Protein AF-A0A2T0PUJ6-F1 (afdb_monomer_lite)

Organism: NCBI:txid1144618

Foldseek 3Di:
DAAPPPRHDDDDDDPDDDCWDWFAALLDIHIHHNVNVPPDPVLVRGDADPPPRDRCWDRDDQWIARPVPGDIDGRPPPDDPPDPPPVVVVVVVVVVVVVVVVVVVVD

Structure (mmCIF, N/CA/C/O backbone):
data_AF-A0A2T0PUJ6-F1
#
_entry.id   AF-A0A2T0PUJ6-F1
#
loop_
_atom_site.group_PDB
_atom_site.id
_atom_site.type_symbol
_atom_site.label_atom_id
_atom_site.label_alt_id
_atom_site.label_comp_id
_atom_site.label_asym_id
_atom_site.label_entity_id
_atom_site.label_seq_id
_atom_site.pdbx_PDB_ins_code
_atom_site.Cartn_x
_atom_site.Cartn_y
_atom_site.Cartn_z
_atom_site.occupancy
_atom_site.B_iso_or_equiv
_atom_site.auth_seq_id
_atom_site.auth_comp_id
_atom_site.auth_asym_id
_atom_site.auth_atom_id
_atom_site.pdbx_PDB_model_num
ATOM 1 N N . MET A 1 1 ? 8.758 -9.212 3.736 1.00 79.12 1 MET A N 1
ATOM 2 C CA . MET A 1 1 ? 7.581 -9.253 2.840 1.00 79.12 1 MET A CA 1
ATOM 3 C C . MET A 1 1 ? 8.026 -9.775 1.480 1.00 79.12 1 MET A C 1
ATOM 5 O O . MET A 1 1 ? 9.041 -9.285 0.999 1.00 79.12 1 MET A O 1
ATOM 9 N N . PRO A 1 2 ? 7.354 -10.782 0.905 1.00 92.81 2 PRO A N 1
ATOM 10 C CA . PRO A 1 2 ? 7.609 -11.218 -0.466 1.00 92.81 2 PRO A CA 1
ATOM 11 C C . PRO A 1 2 ? 7.046 -10.229 -1.500 1.00 92.81 2 PRO A C 1
ATOM 13 O O . PRO A 1 2 ? 6.253 -9.348 -1.161 1.00 92.81 2 PRO A O 1
ATOM 16 N N . CYS A 1 3 ? 7.456 -10.385 -2.757 1.00 94.75 3 CYS A N 1
ATOM 17 C CA . CYS A 1 3 ? 6.860 -9.725 -3.908 1.00 94.75 3 CYS A CA 1
ATOM 18 C C . CYS A 1 3 ? 5.392 -10.121 -4.021 1.00 94.75 3 CYS A C 1
ATOM 20 O O . CYS A 1 3 ? 5.064 -11.303 -3.933 1.00 94.75 3 CYS A O 1
ATOM 22 N N . TYR A 1 4 ? 4.525 -9.141 -4.250 1.00 94.31 4 TYR A N 1
ATOM 23 C CA . TYR A 1 4 ? 3.093 -9.368 -4.396 1.00 94.31 4 TYR A CA 1
ATOM 24 C C . TYR A 1 4 ? 2.748 -10.265 -5.602 1.00 94.31 4 TYR A C 1
ATOM 26 O O . TYR A 1 4 ? 1.864 -11.104 -5.485 1.00 94.31 4 TYR A O 1
ATOM 34 N N . HIS A 1 5 ? 3.471 -10.150 -6.721 1.00 93.31 5 HIS A N 1
ATOM 35 C CA . HIS A 1 5 ? 3.167 -10.926 -7.929 1.00 93.31 5 HIS A CA 1
ATOM 36 C C . HIS A 1 5 ? 3.757 -12.337 -7.917 1.00 93.31 5 HIS A C 1
ATOM 38 O O . HIS A 1 5 ? 3.050 -13.303 -8.173 1.00 93.31 5 HIS A O 1
ATOM 44 N N . CYS A 1 6 ? 5.059 -12.465 -7.648 1.00 94.25 6 CYS A N 1
ATOM 45 C CA . CYS A 1 6 ? 5.774 -13.737 -7.810 1.00 94.25 6 CYS A CA 1
ATOM 46 C C . CYS A 1 6 ? 6.179 -14.402 -6.489 1.00 94.25 6 CYS A C 1
ATOM 48 O O . CYS A 1 6 ? 6.784 -15.469 -6.500 1.00 94.25 6 CYS A O 1
ATOM 50 N N . GLY A 1 7 ? 5.919 -13.773 -5.340 1.00 94.56 7 GLY A N 1
ATOM 51 C CA . GLY A 1 7 ? 6.250 -14.342 -4.033 1.00 94.56 7 GLY A CA 1
ATOM 52 C C . GLY A 1 7 ? 7.743 -14.346 -3.671 1.00 94.56 7 GLY A C 1
ATOM 53 O O . GLY A 1 7 ? 8.080 -14.689 -2.535 1.00 94.56 7 GLY A O 1
ATOM 54 N N . VAL A 1 8 ? 8.648 -13.935 -4.574 1.00 94.62 8 VAL A N 1
ATOM 55 C CA . VAL A 1 8 ? 10.093 -13.874 -4.283 1.00 94.62 8 VAL A CA 1
ATOM 56 C C . VAL A 1 8 ? 10.352 -12.968 -3.081 1.00 94.62 8 VAL A C 1
ATOM 58 O O . VAL A 1 8 ? 9.662 -11.970 -2.890 1.00 94.62 8 VAL A O 1
ATOM 61 N N . ARG A 1 9 ? 11.314 -13.304 -2.224 1.00 92.25 9 ARG A N 1
ATOM 62 C CA . ARG A 1 9 ? 11.651 -12.484 -1.052 1.00 92.25 9 ARG A CA 1
ATOM 63 C C . ARG A 1 9 ? 12.781 -11.530 -1.400 1.00 92.25 9 ARG A C 1
ATOM 65 O O . ARG A 1 9 ? 13.701 -11.898 -2.122 1.00 92.25 9 ARG A O 1
ATOM 72 N N . GLN A 1 10 ? 12.715 -10.313 -0.868 1.00 87.00 10 GLN A N 1
ATOM 73 C CA . GLN A 1 10 ? 13.859 -9.412 -0.913 1.00 87.00 10 GLN A CA 1
ATOM 74 C C . GLN A 1 10 ? 15.013 -10.060 -0.139 1.00 87.00 10 GLN A C 1
ATOM 76 O O . GLN A 1 10 ? 14.869 -10.359 1.047 1.00 87.00 10 GLN A O 1
ATOM 81 N N . THR A 1 11 ? 16.120 -10.307 -0.833 1.00 82.12 11 THR A N 1
ATOM 82 C CA . THR A 1 11 ? 17.408 -10.649 -0.226 1.00 82.12 11 THR A CA 1
ATOM 83 C C . THR A 1 11 ? 18.035 -9.394 0.374 1.00 82.12 11 THR A C 1
ATOM 85 O O . THR A 1 11 ? 17.595 -8.283 0.071 1.00 82.12 11 THR A O 1
ATOM 88 N N . ASP A 1 12 ? 19.025 -9.579 1.245 1.00 78.75 12 ASP A N 1
ATOM 89 C CA . ASP A 1 12 ? 19.602 -8.525 2.083 1.00 78.75 12 ASP A CA 1
ATOM 90 C C . ASP A 1 12 ? 19.845 -7.218 1.294 1.00 78.75 12 ASP A C 1
ATOM 92 O O . ASP A 1 12 ? 20.550 -7.239 0.275 1.00 78.75 12 ASP A O 1
ATOM 96 N N . PRO A 1 13 ? 19.189 -6.098 1.657 1.00 74.19 13 PRO A N 1
ATOM 97 C CA . PRO A 1 13 ? 19.303 -4.869 0.893 1.00 74.19 13 PRO A CA 1
ATOM 98 C C . PRO A 1 13 ? 20.738 -4.344 0.948 1.00 74.19 13 PRO A C 1
ATOM 100 O O . PRO A 1 13 ? 21.233 -3.927 1.993 1.00 74.19 13 PRO A O 1
ATOM 103 N N . VAL A 1 14 ? 21.388 -4.298 -0.215 1.00 77.94 14 VAL A N 1
ATOM 104 C CA . VAL A 1 14 ? 22.645 -3.565 -0.379 1.00 77.94 14 VAL A CA 1
ATOM 105 C C . VAL A 1 14 ? 22.446 -2.094 -0.00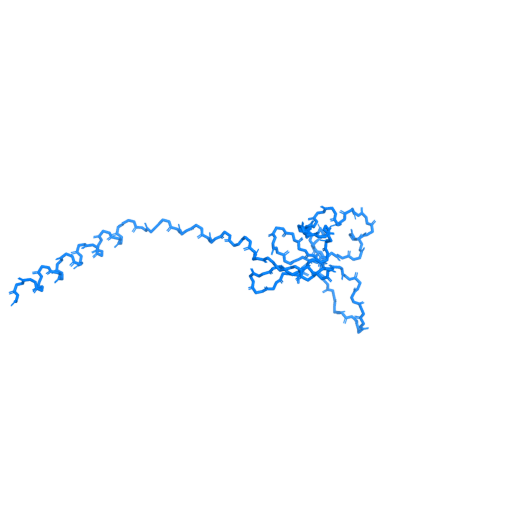6 1.00 77.94 14 VAL A C 1
ATOM 107 O O . VAL A 1 14 ? 21.370 -1.519 -0.197 1.00 77.94 14 VAL A O 1
ATOM 110 N N . ARG A 1 15 ? 23.491 -1.471 0.543 1.00 79.38 15 ARG A N 1
ATOM 111 C CA . ARG A 1 15 ? 23.453 -0.070 0.973 1.00 79.38 15 ARG A CA 1
ATOM 112 C C . ARG A 1 15 ? 23.089 0.827 -0.216 1.00 79.38 15 ARG A C 1
ATOM 114 O O . ARG A 1 15 ? 23.804 0.844 -1.211 1.00 79.38 15 ARG A O 1
ATOM 121 N N . GLY A 1 16 ? 21.997 1.581 -0.099 1.00 79.94 16 GLY A N 1
ATOM 122 C CA . GLY A 1 16 ? 21.535 2.499 -1.142 1.00 79.94 16 GLY A CA 1
ATOM 123 C C . GLY A 1 16 ? 20.038 2.381 -1.445 1.00 79.94 16 GLY A C 1
ATOM 124 O O . GLY A 1 16 ? 19.289 1.761 -0.684 1.00 79.94 16 GLY A O 1
ATOM 125 N N . PRO A 1 17 ? 19.571 3.011 -2.538 1.00 77.38 17 PRO A N 1
ATOM 126 C CA . PRO A 1 17 ? 18.179 2.939 -2.955 1.00 77.38 17 PRO A CA 1
ATOM 127 C C . PRO A 1 17 ? 17.787 1.499 -3.291 1.00 77.38 17 PRO A C 1
ATOM 129 O O . PRO A 1 17 ? 18.376 0.856 -4.155 1.00 77.38 17 PRO A O 1
ATOM 132 N N . SER A 1 18 ? 16.751 0.997 -2.626 1.00 85.50 18 SER A N 1
ATOM 133 C CA . SER A 1 18 ? 16.203 -0.323 -2.925 1.00 85.50 18 SER A CA 1
ATOM 134 C C . SER A 1 18 ? 15.634 -0.359 -4.347 1.00 85.50 18 SER A C 1
ATOM 136 O O . SER A 1 18 ? 14.753 0.434 -4.683 1.00 85.50 18 SER A O 1
ATOM 138 N N . ALA A 1 19 ? 16.066 -1.334 -5.151 1.00 89.19 19 ALA A N 1
ATOM 139 C CA . ALA A 1 19 ? 15.492 -1.603 -6.473 1.00 89.19 19 ALA A CA 1
ATOM 140 C C . ALA A 1 19 ? 14.025 -2.076 -6.398 1.00 89.19 19 ALA A C 1
ATOM 142 O O . ALA A 1 19 ? 13.267 -1.967 -7.360 1.00 89.19 19 ALA A O 1
ATOM 143 N N . TRP A 1 20 ? 13.593 -2.574 -5.238 1.00 92.75 20 TRP A N 1
ATOM 144 C CA . TRP A 1 20 ? 12.204 -2.940 -4.988 1.00 92.75 20 TRP A CA 1
ATOM 145 C C . TRP A 1 20 ? 11.322 -1.709 -4.823 1.00 92.75 20 TRP A C 1
ATOM 147 O O . TRP A 1 20 ? 11.644 -0.810 -4.039 1.00 92.75 20 TRP A O 1
ATOM 157 N N . LYS A 1 21 ? 10.172 -1.705 -5.500 1.00 92.12 21 LYS A N 1
ATOM 158 C CA . LYS A 1 21 ? 9.160 -0.658 -5.348 1.00 92.12 21 LYS A CA 1
ATOM 159 C C . LYS A 1 21 ? 8.154 -1.032 -4.272 1.00 92.12 21 LYS A C 1
ATOM 161 O O . LYS A 1 21 ? 7.853 -2.201 -4.039 1.00 92.12 21 LYS A O 1
ATOM 166 N N . ARG A 1 22 ? 7.661 0.004 -3.601 1.00 92.75 22 ARG A N 1
ATOM 167 C CA . ARG A 1 22 ? 6.633 -0.055 -2.564 1.00 92.75 22 ARG A CA 1
ATOM 168 C C . ARG A 1 22 ? 5.364 0.603 -3.085 1.00 92.75 22 ARG A C 1
ATOM 170 O O . ARG A 1 22 ? 5.446 1.608 -3.786 1.00 92.75 22 ARG A O 1
ATOM 177 N N . GLY A 1 23 ? 4.227 0.049 -2.694 1.00 94.25 23 GLY A N 1
ATOM 178 C CA . GLY A 1 23 ? 2.905 0.609 -2.947 1.00 94.25 23 GLY A CA 1
ATOM 179 C C . GLY A 1 23 ? 1.890 0.066 -1.951 1.00 94.25 23 GLY A C 1
ATOM 180 O O . GLY A 1 23 ? 2.249 -0.687 -1.039 1.00 94.25 23 GLY A O 1
ATOM 181 N N . VAL A 1 24 ? 0.630 0.438 -2.134 1.00 95.94 24 VAL A N 1
ATOM 182 C CA . VAL A 1 24 ? -0.490 -0.057 -1.329 1.00 95.94 24 VAL A CA 1
ATOM 183 C C . VAL A 1 24 ? -1.477 -0.758 -2.253 1.00 95.94 24 VAL A C 1
ATOM 185 O O . VAL A 1 24 ? -1.706 -0.280 -3.360 1.00 95.94 24 VAL A O 1
ATOM 188 N N . ARG A 1 25 ? -2.020 -1.895 -1.817 1.00 94.25 25 ARG A N 1
ATOM 189 C CA . ARG A 1 25 ? -3.101 -2.612 -2.502 1.00 94.25 25 ARG A CA 1
ATOM 190 C C . ARG A 1 25 ? -4.109 -3.097 -1.475 1.00 94.25 25 ARG A C 1
ATOM 192 O O . ARG A 1 25 ? -3.716 -3.810 -0.547 1.00 94.25 25 ARG A O 1
ATOM 199 N N . GLY A 1 26 ? -5.380 -2.739 -1.648 1.00 92.69 26 GLY A N 1
ATOM 200 C CA . GLY A 1 26 ? -6.429 -3.097 -0.690 1.00 92.69 26 GLY A CA 1
ATOM 201 C C . GLY A 1 26 ? -6.046 -2.678 0.729 1.00 92.69 26 GLY A C 1
ATOM 202 O O . GLY A 1 26 ? -6.101 -3.482 1.656 1.00 92.69 26 GLY A O 1
ATOM 203 N N . ASP A 1 27 ? -5.528 -1.458 0.856 1.00 93.19 27 ASP A N 1
ATOM 204 C CA . ASP A 1 27 ? -5.058 -0.843 2.097 1.00 93.19 27 ASP A CA 1
ATOM 205 C C . ASP A 1 27 ? -3.826 -1.471 2.782 1.00 93.19 27 ASP A C 1
ATOM 207 O O . ASP A 1 27 ? -3.353 -0.989 3.820 1.00 93.19 27 ASP A O 1
ATOM 211 N N . ARG A 1 28 ? -3.216 -2.492 2.170 1.00 92.19 28 ARG A N 1
ATOM 212 C CA . ARG A 1 28 ? -2.023 -3.173 2.697 1.00 92.19 28 ARG A CA 1
ATOM 213 C C . ARG A 1 28 ? -0.757 -2.746 1.968 1.00 92.19 28 ARG A C 1
ATOM 215 O O . ARG A 1 28 ? -0.729 -2.634 0.745 1.00 92.19 28 ARG A O 1
ATOM 222 N N . GLN A 1 29 ? 0.326 -2.561 2.725 1.00 94.56 29 GLN A N 1
ATOM 223 C CA . GLN A 1 29 ? 1.650 -2.313 2.156 1.00 94.56 29 GLN A CA 1
ATOM 224 C C . GLN A 1 29 ? 2.132 -3.545 1.377 1.00 94.56 29 GLN A C 1
ATOM 226 O O . GLN A 1 29 ? 2.196 -4.645 1.927 1.00 94.56 29 GLN A O 1
ATOM 231 N N . VAL A 1 30 ? 2.534 -3.344 0.121 1.00 94.75 30 VAL A N 1
ATOM 232 C CA . VAL A 1 30 ? 3.104 -4.390 -0.740 1.00 94.75 30 VAL A CA 1
ATOM 233 C C . VAL A 1 30 ? 4.481 -4.001 -1.277 1.00 94.75 30 VAL A C 1
ATOM 235 O O . VAL A 1 30 ? 4.858 -2.822 -1.307 1.00 94.75 30 VAL A O 1
ATOM 238 N N . LEU A 1 31 ? 5.238 -5.020 -1.689 1.00 94.56 31 LEU A N 1
ATOM 239 C CA . LEU A 1 31 ? 6.524 -4.904 -2.372 1.00 94.56 31 LEU A CA 1
ATOM 240 C C . LEU A 1 31 ? 6.437 -5.523 -3.768 1.00 94.56 31 LEU A C 1
ATOM 242 O O . LEU A 1 31 ? 5.806 -6.564 -3.935 1.00 94.56 31 LEU A O 1
ATOM 246 N N . ILE A 1 32 ? 7.115 -4.916 -4.742 1.00 94.69 32 ILE A N 1
ATOM 247 C CA . ILE A 1 32 ? 7.227 -5.416 -6.118 1.00 94.69 32 ILE A CA 1
ATOM 248 C C . ILE A 1 32 ? 8.709 -5.587 -6.458 1.00 94.69 32 ILE A C 1
ATOM 250 O O . ILE A 1 32 ? 9.487 -4.628 -6.362 1.00 94.69 32 ILE A O 1
ATOM 254 N N . CYS A 1 33 ? 9.114 -6.804 -6.830 1.00 94.56 33 CYS A N 1
ATOM 255 C CA . CYS A 1 33 ? 10.498 -7.094 -7.206 1.00 94.56 33 CYS A CA 1
ATOM 256 C C . CYS A 1 33 ? 10.860 -6.455 -8.559 1.00 94.56 33 CYS A C 1
ATOM 258 O O . CYS A 1 33 ? 9.958 -6.171 -9.348 1.00 94.56 33 CYS A O 1
ATOM 260 N N . PRO A 1 34 ? 12.154 -6.222 -8.842 1.00 93.06 34 PRO A N 1
ATOM 261 C CA . PRO A 1 34 ? 12.596 -5.623 -10.103 1.00 93.06 34 PRO A CA 1
ATOM 262 C C . PRO A 1 34 ? 12.080 -6.351 -11.353 1.00 93.06 3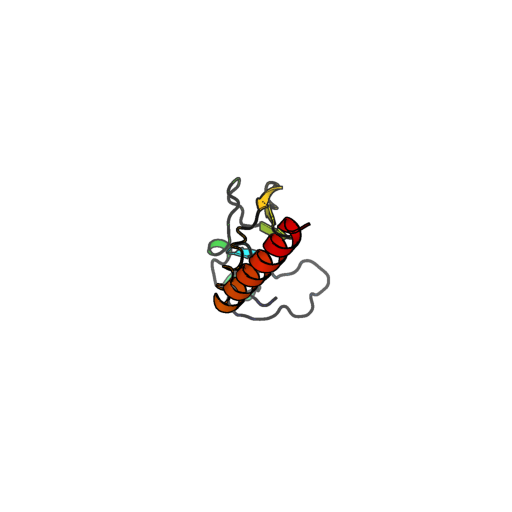4 PRO A C 1
ATOM 264 O O . PRO A 1 34 ? 11.610 -5.697 -12.277 1.00 93.06 34 PRO A O 1
ATOM 267 N N . ASP A 1 35 ? 12.062 -7.685 -11.356 1.00 93.75 35 ASP A N 1
ATOM 268 C CA . ASP A 1 35 ? 11.609 -8.460 -12.521 1.00 93.75 35 ASP A CA 1
ATOM 269 C C . ASP A 1 35 ? 10.115 -8.250 -12.805 1.00 93.75 35 ASP A C 1
ATOM 271 O O . ASP A 1 35 ? 9.706 -7.986 -13.937 1.00 93.75 35 ASP A O 1
ATOM 275 N N . CYS A 1 36 ? 9.281 -8.267 -11.759 1.00 94.56 36 CYS A N 1
ATOM 276 C CA . CYS A 1 36 ? 7.855 -7.971 -11.892 1.00 94.56 36 CYS A CA 1
ATOM 277 C C . CYS A 1 36 ? 7.588 -6.506 -12.259 1.00 94.56 36 CYS A C 1
ATOM 279 O O . CYS A 1 36 ? 6.538 -6.224 -12.826 1.00 94.56 36 CYS A O 1
ATOM 281 N N . GLN A 1 37 ? 8.520 -5.586 -11.979 1.00 93.19 37 GLN A N 1
ATOM 282 C CA . GLN A 1 37 ? 8.388 -4.197 -12.420 1.00 93.19 37 GLN A CA 1
ATOM 283 C C . GLN A 1 37 ? 8.565 -4.028 -13.933 1.00 93.19 37 GLN A C 1
ATOM 285 O O . GLN A 1 37 ? 8.035 -3.066 -14.484 1.00 93.19 37 GLN A O 1
ATOM 290 N N . LEU A 1 38 ? 9.322 -4.920 -14.581 1.00 91.44 38 LEU A N 1
ATOM 291 C CA . LEU A 1 38 ? 9.606 -4.871 -16.018 1.00 91.44 38 LEU A CA 1
ATOM 292 C C . LEU A 1 38 ? 8.540 -5.594 -16.850 1.00 91.44 38 LEU A C 1
ATOM 294 O O . LEU A 1 38 ? 8.210 -5.143 -17.941 1.00 91.44 38 LEU A O 1
ATOM 298 N N . GLY A 1 39 ? 8.022 -6.718 -16.347 1.00 84.75 39 GLY A N 1
ATOM 299 C CA . GLY A 1 39 ? 7.125 -7.591 -17.113 1.00 84.75 39 GLY A CA 1
ATOM 300 C C . GLY A 1 39 ? 5.626 -7.310 -16.973 1.00 84.75 39 GLY A C 1
ATOM 301 O O . GLY A 1 39 ? 4.847 -7.859 -17.743 1.00 84.75 39 GLY A O 1
ATOM 302 N N . HIS A 1 40 ? 5.203 -6.504 -15.995 1.00 79.19 40 HIS A N 1
ATOM 303 C CA . HIS A 1 40 ? 3.786 -6.264 -15.694 1.00 79.19 40 HIS A CA 1
ATOM 304 C C . HIS A 1 40 ? 3.525 -4.769 -15.492 1.00 79.19 40 HIS A C 1
ATOM 306 O O . HIS A 1 40 ? 4.386 -4.066 -14.958 1.00 79.19 40 HIS A O 1
ATOM 312 N N . ASP A 1 41 ? 2.321 -4.283 -15.825 1.00 88.19 41 ASP A N 1
ATOM 313 C CA . ASP A 1 41 ? 1.855 -2.965 -15.364 1.00 88.19 41 ASP A CA 1
ATOM 314 C C . ASP A 1 41 ? 1.491 -3.019 -13.873 1.00 88.19 41 ASP A C 1
ATOM 316 O O . ASP A 1 41 ? 0.345 -2.883 -13.451 1.00 88.19 41 ASP A O 1
ATOM 320 N N . TRP A 1 42 ? 2.510 -3.230 -13.045 1.00 89.31 42 TRP A N 1
ATOM 321 C CA . TRP A 1 42 ? 2.383 -3.373 -11.599 1.00 89.31 42 TRP A CA 1
ATOM 322 C C . TRP A 1 42 ? 1.774 -2.138 -10.930 1.00 89.31 42 TRP A C 1
ATOM 324 O O . TRP A 1 42 ? 1.267 -2.237 -9.818 1.00 89.31 42 TRP A O 1
ATOM 334 N N . LYS A 1 43 ? 1.834 -0.959 -11.568 1.00 91.88 43 LYS A N 1
ATOM 335 C CA . LYS A 1 43 ? 1.199 0.261 -11.052 1.00 91.88 43 LYS A CA 1
ATOM 336 C C . LYS A 1 43 ? -0.313 0.246 -11.248 1.00 91.88 43 LYS A C 1
ATOM 338 O O . LYS A 1 43 ? -1.002 0.921 -10.486 1.00 91.88 43 LYS A O 1
ATOM 343 N N . GLY A 1 44 ? -0.817 -0.477 -12.248 1.00 92.25 44 GLY A N 1
ATOM 344 C CA . GLY A 1 44 ? -2.246 -0.675 -12.481 1.00 92.25 44 GLY A CA 1
ATOM 345 C C . GLY A 1 44 ? -2.945 -1.356 -11.304 1.00 92.25 44 GLY A C 1
ATOM 346 O O . GLY A 1 44 ? -4.059 -0.976 -10.959 1.00 92.25 44 GLY A O 1
ATOM 347 N N . ASP A 1 45 ? -2.246 -2.271 -10.631 1.00 91.81 45 ASP A N 1
ATOM 348 C CA . ASP A 1 45 ? -2.770 -3.054 -9.504 1.00 91.81 45 ASP A CA 1
ATOM 349 C C . ASP A 1 45 ? -2.686 -2.351 -8.139 1.00 91.81 45 ASP A C 1
ATOM 351 O O . ASP A 1 45 ? -3.132 -2.907 -7.129 1.00 91.81 45 ASP A O 1
ATOM 355 N N . LEU A 1 46 ? -2.075 -1.164 -8.080 1.00 95.38 46 LEU A N 1
ATOM 356 C CA . LEU A 1 46 ? -1.921 -0.401 -6.845 1.00 95.38 46 LEU A CA 1
ATOM 357 C C . LEU A 1 46 ? -3.085 0.559 -6.625 1.00 95.38 46 LEU A C 1
ATOM 359 O O . LEU A 1 46 ? -3.603 1.182 -7.553 1.00 95.38 46 LEU A O 1
ATOM 363 N N . ASP A 1 47 ? -3.406 0.758 -5.353 1.00 95.44 47 ASP A N 1
ATOM 364 C CA . ASP A 1 47 ? -4.319 1.797 -4.915 1.00 95.44 47 ASP A CA 1
ATOM 365 C C . ASP A 1 47 ? -3.772 3.173 -5.334 1.00 95.44 47 ASP A C 1
ATOM 367 O O . ASP A 1 47 ? -2.560 3.435 -5.330 1.00 95.44 47 ASP A O 1
ATOM 371 N N . ARG A 1 48 ? -4.686 4.083 -5.674 1.00 96.56 48 ARG A N 1
ATOM 372 C CA . ARG A 1 48 ? -4.364 5.443 -6.115 1.00 96.56 48 ARG A CA 1
ATOM 373 C C . ARG A 1 48 ? -4.833 6.464 -5.097 1.00 96.56 48 ARG A C 1
ATOM 375 O O . ARG A 1 48 ? -5.847 6.293 -4.423 1.00 96.56 48 ARG A O 1
ATOM 382 N N . CYS A 1 49 ? -4.079 7.549 -4.983 1.00 96.44 49 CYS A N 1
ATOM 383 C CA . CYS A 1 49 ? -4.492 8.690 -4.187 1.00 96.44 49 CYS A CA 1
ATOM 384 C C . CYS A 1 49 ? -5.749 9.319 -4.795 1.00 96.44 49 CYS A C 1
ATOM 386 O O . CYS A 1 49 ? -5.727 9.735 -5.949 1.00 96.44 49 CYS A O 1
ATOM 388 N N . VAL A 1 50 ? -6.803 9.477 -3.998 1.00 94.38 50 VAL A N 1
ATOM 389 C CA . VAL A 1 50 ? -8.050 10.126 -4.435 1.00 94.38 50 VAL A CA 1
ATOM 390 C C . VAL A 1 50 ? -7.876 11.609 -4.791 1.00 94.38 50 VAL A C 1
ATOM 392 O O . VAL A 1 50 ? -8.686 12.150 -5.530 1.00 94.38 50 VAL A O 1
ATOM 395 N N . ALA A 1 51 ? -6.818 12.261 -4.293 1.00 97.19 51 ALA A N 1
ATOM 396 C CA . ALA A 1 51 ? -6.566 13.684 -4.522 1.00 97.19 51 ALA A CA 1
ATOM 397 C C . ALA A 1 51 ? -5.678 13.965 -5.748 1.00 97.19 51 ALA A C 1
ATOM 399 O O . ALA A 1 51 ? -5.943 14.901 -6.493 1.00 97.19 51 ALA A O 1
ATOM 400 N N . CYS A 1 52 ? -4.614 13.180 -5.966 1.00 97.44 52 CYS A N 1
ATOM 401 C CA . CYS A 1 52 ? -3.635 13.434 -7.040 1.00 97.44 52 CYS A CA 1
ATOM 402 C C . CYS A 1 52 ? -3.387 12.245 -7.979 1.00 97.44 52 CYS A C 1
ATOM 404 O O . CYS A 1 52 ? -2.490 12.298 -8.817 1.00 97.44 52 CYS A O 1
ATOM 406 N N . ASN A 1 53 ? -4.127 11.146 -7.820 1.00 96.50 53 ASN A N 1
ATOM 407 C CA . ASN A 1 53 ? -4.024 9.922 -8.621 1.00 96.50 53 ASN A CA 1
ATOM 408 C C . ASN A 1 53 ? -2.662 9.186 -8.574 1.00 96.50 53 ASN A C 1
ATOM 410 O O . ASN A 1 53 ? -2.442 8.213 -9.300 1.00 96.50 53 ASN A O 1
ATOM 414 N N . SER A 1 54 ? -1.742 9.616 -7.705 1.00 95.44 54 SER A N 1
ATOM 415 C CA . SER A 1 54 ? -0.444 8.966 -7.495 1.00 95.44 54 SER A CA 1
ATOM 416 C C . SER A 1 54 ? -0.590 7.581 -6.857 1.00 95.44 54 SER A C 1
ATOM 418 O O . SER A 1 54 ? -1.409 7.390 -5.960 1.00 95.44 54 SER A O 1
ATOM 420 N N . THR A 1 55 ? 0.257 6.635 -7.270 1.00 95.88 55 THR A N 1
ATOM 421 C CA . THR A 1 55 ? 0.386 5.293 -6.670 1.00 95.88 55 THR A CA 1
ATOM 422 C C . THR A 1 55 ? 1.477 5.227 -5.595 1.00 95.88 55 THR A C 1
ATOM 424 O O . THR A 1 55 ? 1.735 4.163 -5.031 1.00 95.88 55 THR A O 1
ATOM 427 N N . PHE A 1 56 ? 2.158 6.343 -5.299 1.00 95.12 56 PHE A N 1
ATOM 428 C CA . PHE A 1 56 ? 3.179 6.419 -4.246 1.00 95.12 56 PHE A CA 1
ATOM 429 C C . PHE A 1 56 ? 2.534 6.551 -2.865 1.00 95.12 56 PHE A C 1
ATOM 431 O O . PHE A 1 56 ? 2.679 7.559 -2.174 1.00 95.12 56 PHE A O 1
ATOM 438 N N . LEU A 1 57 ? 1.797 5.513 -2.487 1.00 96.38 57 LEU A N 1
ATOM 439 C CA . LEU A 1 57 ? 1.120 5.399 -1.208 1.00 96.38 57 LEU A CA 1
ATOM 440 C C . LEU A 1 57 ? 1.965 4.592 -0.219 1.00 96.38 57 LEU A C 1
ATOM 442 O O . LEU A 1 57 ? 2.688 3.664 -0.598 1.00 96.38 57 LEU A O 1
ATOM 446 N N . VAL A 1 58 ? 1.853 4.937 1.060 1.00 95.69 58 VAL A N 1
ATOM 447 C CA . VAL A 1 58 ? 2.514 4.241 2.165 1.00 95.69 58 VAL A CA 1
ATOM 448 C C . VAL A 1 58 ? 1.486 3.945 3.248 1.00 95.69 58 VAL A C 1
ATOM 450 O O . VAL A 1 58 ? 0.809 4.852 3.714 1.00 95.69 58 VAL A O 1
ATOM 453 N N . SER A 1 59 ? 1.386 2.679 3.651 1.00 95.31 59 SER A N 1
ATOM 454 C CA . SER A 1 59 ? 0.466 2.213 4.693 1.00 95.31 59 SER A CA 1
ATOM 455 C C . SER A 1 59 ? 1.219 2.082 6.021 1.00 95.31 59 SER A C 1
ATOM 457 O O . SER A 1 59 ? 2.220 1.361 6.103 1.00 95.31 59 SER A O 1
ATOM 459 N N . ARG A 1 60 ? 0.791 2.828 7.048 1.00 91.44 60 ARG A N 1
ATOM 460 C CA . ARG A 1 60 ? 1.412 2.879 8.386 1.00 91.44 60 ARG A CA 1
ATOM 461 C C . ARG A 1 60 ? 0.345 3.075 9.455 1.00 91.44 60 ARG A C 1
ATOM 463 O O . ARG A 1 60 ? -0.486 3.957 9.319 1.00 91.44 60 ARG A O 1
ATOM 470 N N . LEU A 1 61 ? 0.409 2.278 10.524 1.00 89.94 61 LEU A N 1
ATOM 471 C CA . LEU A 1 61 ? -0.394 2.453 11.746 1.00 89.94 61 LEU A CA 1
ATOM 472 C C . LEU A 1 61 ? -1.908 2.653 11.514 1.00 89.94 61 LEU A C 1
ATOM 474 O O . LEU A 1 61 ? -2.537 3.443 12.204 1.00 89.94 61 LEU A O 1
ATOM 478 N N . GLY A 1 62 ? -2.507 1.943 10.555 1.00 91.44 62 GLY A N 1
ATOM 479 C CA . GLY A 1 62 ? -3.942 2.080 10.267 1.00 91.44 62 GLY A CA 1
ATOM 480 C C . GLY A 1 62 ? -4.292 3.225 9.315 1.00 91.44 62 GLY A C 1
ATOM 481 O O . GLY A 1 62 ? -5.459 3.402 8.989 1.00 91.44 62 GLY A O 1
ATOM 482 N N . GLU A 1 63 ? -3.304 3.952 8.800 1.00 95.38 63 GLU A N 1
ATOM 483 C CA . GLU A 1 63 ? -3.475 5.026 7.824 1.00 95.38 63 GLU A CA 1
ATOM 484 C C . GLU A 1 63 ? -2.715 4.740 6.529 1.00 95.38 63 GLU A C 1
ATOM 486 O O . GLU A 1 63 ? -1.835 3.870 6.458 1.00 95.38 63 GLU A O 1
ATOM 491 N N . ILE A 1 64 ? -3.083 5.480 5.486 1.00 96.94 64 ILE A N 1
ATOM 492 C CA . ILE A 1 64 ? -2.439 5.499 4.179 1.00 96.94 64 ILE A CA 1
ATOM 493 C C . ILE A 1 64 ? -2.130 6.942 3.810 1.00 96.94 64 ILE A C 1
ATOM 495 O O . ILE A 1 64 ? -3.026 7.770 3.660 1.00 96.94 64 ILE A O 1
ATOM 499 N N . GLU A 1 65 ? -0.846 7.211 3.620 1.00 97.38 65 GLU A N 1
ATOM 500 C CA . GLU A 1 65 ? -0.294 8.514 3.267 1.00 97.38 65 GLU A CA 1
ATOM 501 C C . GLU A 1 65 ? 0.149 8.514 1.799 1.00 97.38 65 GLU A C 1
ATOM 503 O O . GLU A 1 65 ? 0.886 7.628 1.351 1.00 97.38 65 GLU A O 1
ATOM 508 N N . CYS A 1 66 ? -0.257 9.534 1.045 1.00 97.31 66 CYS A N 1
ATOM 509 C CA . CYS A 1 66 ? 0.248 9.789 -0.297 1.00 97.31 66 CYS A CA 1
ATOM 510 C C . CYS A 1 66 ? 1.549 10.594 -0.252 1.00 97.31 66 CYS A C 1
ATOM 512 O O . CYS A 1 66 ? 1.555 11.759 0.130 1.00 97.31 66 CYS A O 1
ATOM 514 N N . ARG A 1 67 ? 2.647 10.025 -0.755 1.00 96.06 67 ARG A N 1
ATOM 515 C CA . ARG A 1 67 ? 3.949 10.712 -0.836 1.00 96.06 67 ARG A CA 1
ATOM 516 C C . ARG A 1 67 ? 4.014 11.797 -1.910 1.00 96.06 67 ARG A C 1
ATOM 518 O O . ARG A 1 67 ? 4.962 12.569 -1.915 1.00 96.06 67 ARG A O 1
ATOM 525 N N . GLY A 1 68 ? 3.049 11.830 -2.830 1.00 95.12 68 GLY A N 1
ATOM 526 C CA . GLY A 1 68 ? 2.990 12.841 -3.888 1.00 95.12 68 GLY A CA 1
ATOM 527 C C . GLY A 1 68 ? 2.387 14.170 -3.431 1.00 95.12 68 GLY A C 1
ATOM 528 O O . GLY A 1 68 ? 2.915 15.218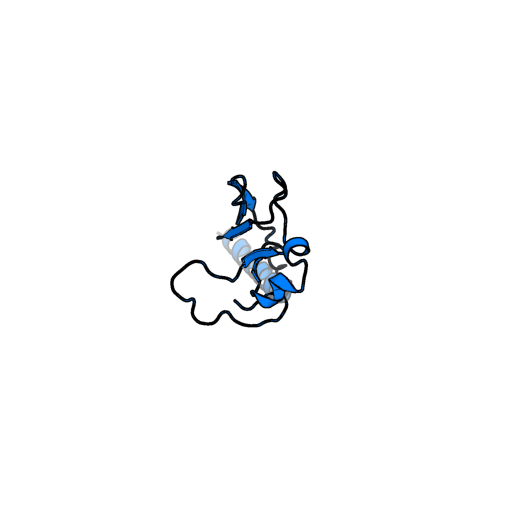 -3.775 1.00 95.12 68 GLY A O 1
ATOM 529 N N . CYS A 1 69 ? 1.296 14.133 -2.661 1.00 97.19 69 CYS A N 1
ATOM 530 C CA . CYS A 1 69 ? 0.555 15.335 -2.252 1.00 97.19 69 CYS A CA 1
ATOM 531 C C . CYS A 1 69 ? 0.341 15.463 -0.736 1.00 97.19 69 CYS A C 1
ATOM 533 O O . CYS A 1 69 ? -0.244 16.443 -0.293 1.00 97.19 69 CYS A O 1
ATOM 535 N N . GLY A 1 70 ? 0.762 14.477 0.061 1.00 96.88 70 GLY A N 1
ATOM 536 C CA . GLY A 1 70 ? 0.619 14.484 1.518 1.00 96.88 70 GLY A CA 1
ATOM 537 C C . GLY A 1 70 ? -0.764 14.092 2.044 1.00 96.88 70 GLY A C 1
ATOM 538 O O . GLY A 1 70 ? -0.939 14.018 3.253 1.00 96.88 70 GLY A O 1
ATOM 539 N N . THR A 1 71 ? -1.751 13.817 1.183 1.00 97.31 71 THR A N 1
ATOM 540 C CA . THR A 1 71 ? -3.088 13.394 1.633 1.00 97.31 71 THR A CA 1
ATOM 541 C C . THR A 1 71 ? -3.007 12.100 2.440 1.00 97.31 71 THR A C 1
ATOM 543 O O . THR A 1 71 ? -2.440 11.110 1.969 1.00 97.31 71 THR A O 1
ATOM 546 N N . VAL A 1 72 ? -3.626 12.106 3.619 1.00 96.81 72 VAL A N 1
ATOM 547 C CA . VAL A 1 72 ? -3.738 10.954 4.517 1.00 96.81 72 VAL A CA 1
ATOM 548 C C . VAL A 1 72 ? -5.191 10.497 4.563 1.00 96.81 72 VAL A C 1
ATOM 550 O O . VAL A 1 72 ? -6.103 11.321 4.614 1.00 96.81 72 VAL A O 1
ATOM 553 N N . ARG A 1 73 ? -5.411 9.183 4.532 1.00 94.94 73 ARG A N 1
ATOM 554 C CA . ARG A 1 73 ? -6.722 8.569 4.762 1.00 94.94 73 ARG A CA 1
ATOM 555 C C . ARG A 1 73 ? -6.598 7.382 5.716 1.00 94.94 73 ARG A C 1
ATOM 557 O O . ARG A 1 73 ? -5.565 6.710 5.688 1.00 94.94 73 ARG A O 1
ATOM 564 N N . PRO A 1 74 ? -7.634 7.070 6.508 1.00 94.44 74 PRO A N 1
ATOM 565 C CA . PRO A 1 74 ? -7.658 5.819 7.249 1.00 94.44 74 PRO A CA 1
ATOM 566 C C . PRO A 1 74 ? -7.660 4.624 6.282 1.00 94.44 74 PRO A C 1
ATOM 568 O O . PRO A 1 74 ? -8.144 4.703 5.146 1.00 94.44 74 PRO A O 1
ATOM 571 N N . GLN A 1 75 ? -7.104 3.507 6.738 1.00 92.69 75 GLN A N 1
ATOM 572 C CA . GLN A 1 75 ? -7.321 2.203 6.124 1.00 92.69 75 GLN A CA 1
ATOM 573 C C . GLN A 1 75 ? -8.781 1.812 6.345 1.00 92.69 75 GLN A C 1
ATOM 575 O O . GLN A 1 75 ? -9.328 2.028 7.429 1.00 92.69 75 GLN A O 1
ATOM 580 N N . HIS A 1 76 ? -9.405 1.175 5.361 1.00 85.81 76 HIS A N 1
ATOM 581 C CA . HIS A 1 76 ? -10.651 0.461 5.576 1.00 85.81 76 HIS A CA 1
ATOM 582 C C . HIS A 1 76 ? -10.332 -0.812 6.356 1.00 85.81 76 HIS A C 1
ATOM 584 O O . HIS A 1 76 ? -10.217 -1.912 5.817 1.00 85.81 76 HIS A O 1
ATOM 590 N N . HIS A 1 77 ? -10.148 -0.655 7.664 1.00 69.81 77 HIS A N 1
ATOM 591 C CA . HIS A 1 77 ? -10.186 -1.786 8.562 1.00 69.81 77 HIS A CA 1
ATOM 592 C C . HIS A 1 77 ? -11.638 -2.242 8.627 1.00 69.81 77 HIS A C 1
ATOM 594 O O . HIS A 1 77 ? -12.452 -1.644 9.326 1.00 69.81 77 HIS A O 1
ATOM 600 N N . GLN A 1 78 ? -11.981 -3.287 7.878 1.00 66.38 78 GLN A N 1
ATOM 601 C CA . GLN A 1 78 ? -13.151 -4.064 8.239 1.00 66.38 78 GLN A CA 1
ATOM 602 C C . GLN A 1 78 ? -12.749 -4.825 9.505 1.00 66.38 78 GLN A C 1
ATOM 604 O O . GLN A 1 78 ? -11.880 -5.699 9.409 1.00 66.38 78 GLN A O 1
ATOM 609 N N . PRO A 1 79 ? -13.289 -4.475 10.691 1.00 64.06 79 PRO A N 1
ATOM 610 C CA . PRO A 1 79 ? -13.012 -5.266 11.874 1.00 64.06 79 PRO A CA 1
ATOM 611 C C . PRO A 1 79 ? -13.392 -6.715 11.562 1.00 64.06 79 PRO A C 1
ATOM 613 O O . PRO A 1 79 ? -14.369 -6.935 10.827 1.00 64.06 79 PRO A O 1
ATOM 616 N N . PRO A 1 80 ? -12.627 -7.706 12.057 1.00 68.75 80 PRO A N 1
ATOM 617 C CA . PRO A 1 80 ? -13.057 -9.090 11.954 1.00 68.75 80 PRO A CA 1
ATOM 618 C C . PRO A 1 80 ? -14.499 -9.142 12.449 1.00 68.75 80 PRO A C 1
ATOM 620 O O . PRO A 1 80 ? -14.811 -8.603 13.515 1.00 68.75 80 PRO A O 1
ATOM 623 N N . ARG A 1 81 ? -15.397 -9.696 11.625 1.00 73.25 81 ARG A N 1
ATOM 624 C CA . ARG A 1 81 ? -16.785 -9.882 12.043 1.00 73.25 81 ARG A CA 1
ATOM 625 C C . ARG A 1 81 ? -16.700 -10.672 13.349 1.00 73.25 81 ARG A C 1
ATOM 627 O O . ARG A 1 81 ? -16.057 -11.720 13.319 1.00 73.25 81 ARG A O 1
ATOM 634 N N . PRO A 1 82 ? -17.231 -10.158 14.474 1.00 73.25 82 PRO A N 1
ATOM 635 C CA . PRO A 1 82 ? -17.134 -10.884 15.726 1.00 73.25 82 PRO A CA 1
ATOM 636 C C . PRO A 1 82 ? -17.723 -12.268 15.487 1.00 73.25 82 PRO A C 1
ATOM 638 O O . PRO A 1 82 ? -18.801 -12.379 14.885 1.00 73.25 82 PRO A O 1
ATOM 641 N N . ASP A 1 83 ? -16.992 -13.303 15.897 1.00 74.69 83 ASP A N 1
ATOM 642 C CA . ASP A 1 83 ? -17.550 -14.646 15.908 1.00 74.69 83 ASP A CA 1
ATOM 643 C C . ASP A 1 83 ? -18.870 -14.575 16.685 1.00 74.69 83 ASP A C 1
ATOM 645 O O . ASP A 1 83 ? -18.925 -13.908 17.729 1.00 74.69 83 ASP A O 1
ATOM 649 N N . PRO A 1 84 ? -19.961 -15.176 16.178 1.00 71.25 84 PRO A N 1
ATOM 650 C CA . PRO A 1 84 ? -21.193 -15.226 16.941 1.00 71.25 84 PRO A CA 1
ATOM 651 C C . PRO A 1 84 ? -20.863 -15.893 18.277 1.00 71.25 84 PRO A C 1
ATOM 653 O O . PRO A 1 84 ? -20.430 -17.046 18.307 1.00 71.25 84 PRO A O 1
ATOM 656 N N . ALA A 1 85 ? -21.003 -15.142 19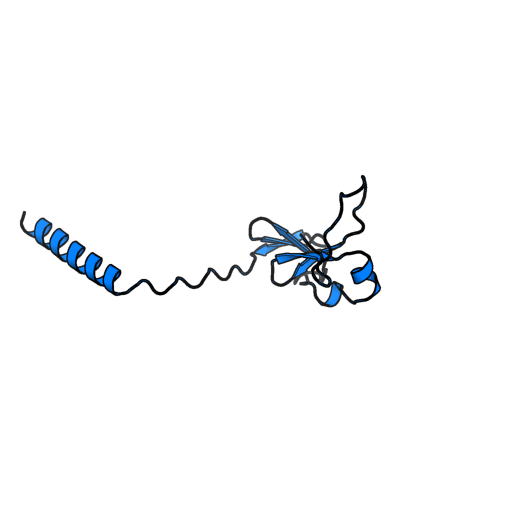.373 1.00 68.19 85 ALA A N 1
ATOM 657 C CA . ALA A 1 85 ? -20.761 -15.678 20.701 1.00 68.19 85 ALA A CA 1
ATOM 658 C C . ALA A 1 85 ? -21.603 -16.954 20.870 1.00 68.19 85 ALA A C 1
ATOM 660 O O . ALA A 1 85 ? -22.764 -16.964 20.442 1.00 68.19 85 ALA A O 1
ATOM 661 N N . PRO A 1 86 ? -21.060 -18.030 21.467 1.00 70.94 86 PRO A N 1
AT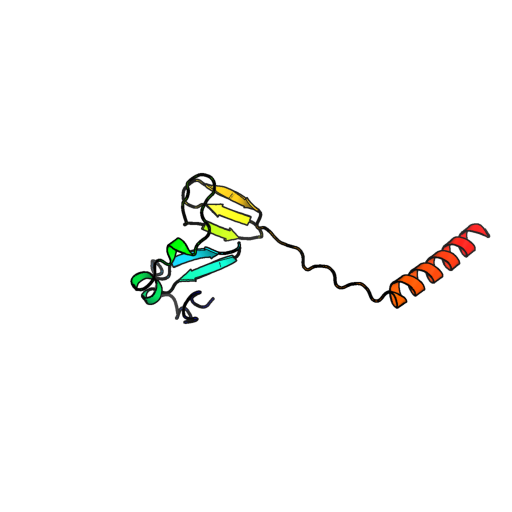OM 662 C CA . PRO A 1 86 ? -21.858 -19.211 21.745 1.00 70.94 86 PRO A CA 1
ATOM 663 C C . PRO A 1 86 ? -23.013 -18.791 22.660 1.00 70.94 86 PRO A C 1
ATOM 665 O O . PRO A 1 86 ? -22.790 -18.387 23.802 1.00 70.94 86 PRO A O 1
ATOM 668 N N . SER A 1 87 ? -24.244 -18.853 22.142 1.00 72.44 87 SER A N 1
ATOM 669 C CA . SER A 1 87 ? -25.449 -18.331 22.806 1.00 72.44 87 SER A CA 1
ATOM 670 C C . SER A 1 87 ? -25.635 -18.894 24.217 1.00 72.44 87 SER A C 1
ATOM 672 O O . SER A 1 87 ? -26.077 -18.181 25.108 1.00 72.44 87 SER A O 1
ATOM 674 N N . ALA A 1 88 ? -25.177 -20.128 24.449 1.00 73.69 88 ALA A N 1
ATOM 675 C CA . ALA A 1 88 ? -25.205 -20.785 25.751 1.00 73.69 88 ALA A CA 1
ATOM 676 C C . ALA A 1 88 ? -24.466 -20.006 26.858 1.00 73.69 88 ALA A C 1
ATOM 678 O O . ALA A 1 88 ? -24.956 -19.943 27.983 1.00 73.69 88 ALA A O 1
ATOM 679 N N . LEU A 1 89 ? -23.319 -19.385 26.552 1.00 83.19 89 LEU A N 1
ATOM 680 C CA . LEU A 1 89 ? -22.574 -18.592 27.536 1.00 83.19 89 LEU A CA 1
ATOM 681 C C . LEU A 1 89 ? -23.287 -17.265 27.828 1.00 83.19 89 LEU A C 1
ATOM 683 O O . LEU A 1 89 ? -23.339 -16.829 28.976 1.00 83.19 89 LEU A O 1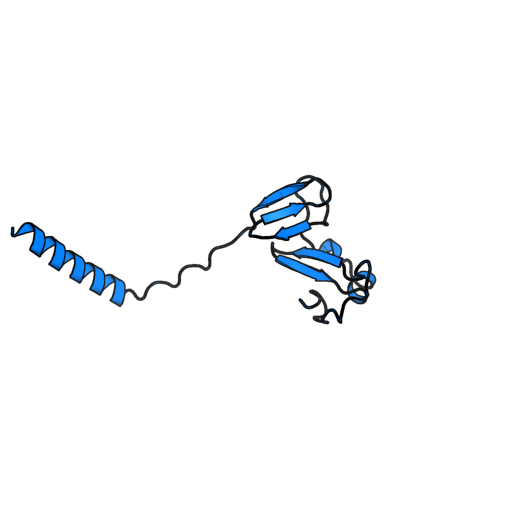
ATOM 687 N N . ALA A 1 90 ? -23.870 -16.637 26.803 1.00 85.00 90 ALA A N 1
ATOM 688 C CA . ALA A 1 90 ? -24.655 -15.417 26.972 1.00 85.00 90 ALA A CA 1
ATOM 689 C C . ALA A 1 90 ? -25.897 -15.665 27.849 1.00 85.00 90 ALA A C 1
ATOM 691 O O . ALA A 1 90 ? -26.186 -14.869 28.744 1.00 85.00 90 ALA A O 1
ATOM 692 N N . ASP A 1 91 ? -26.570 -16.800 27.652 1.00 89.81 91 ASP A N 1
ATOM 693 C CA . ASP A 1 91 ? -27.734 -17.208 28.442 1.00 89.81 91 ASP A CA 1
ATOM 694 C C . ASP A 1 91 ? -27.370 -17.491 29.909 1.00 89.81 91 ASP A C 1
ATOM 696 O O . ASP A 1 91 ? -28.117 -17.138 30.826 1.00 89.81 91 ASP A O 1
ATOM 700 N N . GLU A 1 92 ? -26.213 -18.112 30.160 1.00 88.50 92 GLU A N 1
ATOM 701 C CA . GLU A 1 92 ? -25.727 -18.365 31.518 1.00 88.50 92 GLU A CA 1
ATOM 702 C C . GLU A 1 92 ? -25.405 -17.059 32.258 1.00 88.50 92 GLU A C 1
ATOM 704 O O . GLU A 1 92 ? -25.829 -16.879 33.405 1.00 88.50 92 GLU A O 1
ATOM 709 N N . VAL A 1 93 ? -24.723 -16.125 31.585 1.00 92.75 93 VAL A N 1
ATOM 710 C CA . VAL A 1 93 ? -24.398 -14.802 32.137 1.00 92.75 93 VAL A CA 1
ATOM 711 C C . VAL A 1 93 ? -25.670 -14.011 32.438 1.00 92.75 93 VAL A C 1
ATOM 713 O O . VAL A 1 93 ? -25.785 -13.457 33.531 1.00 92.75 93 VAL A O 1
ATOM 716 N N . ALA A 1 94 ? -26.653 -14.007 31.534 1.00 92.94 94 ALA A N 1
ATOM 717 C CA . ALA A 1 94 ? -27.937 -13.344 31.763 1.00 92.94 94 ALA A CA 1
ATOM 718 C C . ALA A 1 94 ? -28.635 -13.891 33.022 1.00 92.94 94 ALA A C 1
ATOM 720 O O . ALA A 1 94 ? -28.979 -13.133 33.929 1.00 92.94 94 ALA A O 1
ATOM 721 N N . ARG A 1 95 ? -28.722 -15.222 33.157 1.00 93.88 95 ARG A N 1
ATOM 722 C CA . ARG A 1 95 ? -29.308 -15.868 34.347 1.00 93.88 95 ARG A CA 1
ATOM 723 C C . ARG A 1 95 ? -28.530 -15.588 35.632 1.00 93.88 95 ARG A C 1
ATOM 725 O O . ARG A 1 95 ? -29.106 -15.673 36.719 1.00 93.88 95 ARG A O 1
ATOM 732 N N . ALA A 1 96 ? -27.218 -15.383 35.551 1.00 93.50 96 ALA A N 1
ATOM 733 C CA . ALA A 1 96 ? -26.391 -15.041 36.706 1.00 93.50 96 ALA A CA 1
ATOM 734 C C . ALA A 1 96 ? -26.616 -13.584 37.139 1.00 93.50 96 ALA A C 1
ATOM 736 O O . ALA A 1 96 ? -26.768 -13.322 38.334 1.00 93.50 96 ALA A O 1
ATOM 737 N N . LEU A 1 97 ? -26.713 -12.664 36.175 1.00 95.12 97 LEU A N 1
ATOM 738 C CA . LEU A 1 97 ? -27.029 -11.258 36.421 1.00 95.12 97 LEU A CA 1
ATOM 739 C C . LEU A 1 97 ? -28.414 -11.095 37.054 1.00 95.12 97 LEU A C 1
ATOM 741 O O . LEU A 1 97 ? -28.527 -10.404 38.063 1.00 95.12 97 LEU A O 1
ATOM 745 N N . ASP A 1 98 ? -29.434 -11.800 36.558 1.00 96.12 98 ASP A N 1
ATOM 746 C CA . ASP A 1 98 ? -30.784 -11.762 37.140 1.00 96.12 98 ASP A CA 1
ATOM 747 C C . ASP A 1 98 ? -30.790 -12.189 38.614 1.00 96.12 98 ASP A C 1
ATOM 749 O O . ASP A 1 98 ? -31.419 -11.552 39.461 1.00 96.12 98 ASP A O 1
ATOM 753 N N . ARG A 1 99 ? -30.037 -13.245 38.954 1.00 94.06 99 ARG A N 1
ATOM 754 C CA . ARG A 1 99 ? -29.894 -13.720 40.340 1.00 94.06 99 ARG A CA 1
ATOM 755 C C . ARG A 1 99 ? -29.187 -12.699 41.230 1.00 94.06 99 ARG A C 1
ATOM 757 O O . ARG A 1 99 ? -29.616 -12.496 42.365 1.00 94.06 99 ARG A O 1
ATOM 764 N N . ALA A 1 100 ? -28.129 -12.059 40.733 1.00 92.44 100 ALA A N 1
ATOM 765 C CA . ALA A 1 100 ? -27.389 -11.043 41.477 1.00 92.44 100 ALA A CA 1
ATOM 766 C C . ALA A 1 100 ? -28.248 -9.796 41.734 1.00 92.44 100 ALA A C 1
ATOM 768 O O . ALA A 1 100 ? -28.338 -9.329 42.867 1.00 92.44 100 ALA A O 1
ATOM 769 N N . LEU A 1 101 ? -28.941 -9.306 40.704 1.00 94.56 101 LEU A N 1
ATOM 770 C CA . LEU A 1 101 ? -29.819 -8.141 40.803 1.00 94.56 101 LEU A CA 1
ATOM 771 C C . LEU A 1 101 ? -31.027 -8.412 41.712 1.00 94.56 101 LEU A C 1
ATOM 773 O O . LEU A 1 101 ? -31.366 -7.572 42.545 1.00 94.56 101 LEU A O 1
ATOM 777 N N . ALA A 1 102 ? -31.628 -9.604 41.639 1.00 88.12 102 ALA A N 1
ATOM 778 C CA . ALA A 1 102 ? -32.695 -10.009 42.557 1.00 88.12 102 ALA A CA 1
ATOM 779 C C . ALA A 1 102 ? -32.213 -10.143 44.014 1.00 88.12 102 ALA A C 1
ATOM 781 O O . ALA A 1 102 ? -32.984 -9.903 44.942 1.00 88.12 102 ALA A O 1
ATOM 782 N N . GLY A 1 103 ? -30.951 -10.526 44.226 1.00 83.62 103 GLY A N 1
ATOM 783 C CA . GLY A 1 103 ? -30.328 -10.560 45.549 1.00 83.62 103 GLY A CA 1
ATOM 784 C C . GLY A 1 103 ? -30.117 -9.165 46.139 1.00 83.62 103 GLY A C 1
ATOM 785 O O . GLY A 1 103 ? -30.338 -8.973 47.330 1.00 83.62 103 GLY A O 1
ATOM 786 N N . LEU A 1 104 ? -29.755 -8.187 45.305 1.00 81.81 104 LEU A N 1
ATOM 787 C CA . LEU A 1 104 ? -29.560 -6.794 45.717 1.00 81.81 104 LEU A CA 1
ATOM 788 C C . LEU A 1 104 ? -30.876 -6.080 46.059 1.00 81.81 104 LEU A C 1
ATOM 790 O O . LEU A 1 104 ? -30.883 -5.237 46.942 1.00 81.81 104 LEU A O 1
ATOM 794 N N . ALA A 1 105 ? -31.990 -6.439 45.414 1.00 74.38 105 ALA A N 1
ATOM 795 C CA . ALA A 1 105 ? -33.312 -5.858 45.683 1.00 74.38 105 ALA A CA 1
ATOM 796 C C . ALA A 1 105 ? -34.000 -6.393 46.960 1.00 74.38 105 ALA A C 1
ATOM 798 O O . ALA A 1 105 ? -35.119 -5.989 47.274 1.00 74.38 105 ALA A O 1
ATOM 799 N N . ARG A 1 106 ? -33.379 -7.352 47.660 1.00 67.19 106 ARG A N 1
ATOM 800 C CA . ARG A 1 106 ? -33.894 -7.966 48.899 1.00 67.19 106 ARG A CA 1
ATOM 801 C C . ARG A 1 106 ? -33.253 -7.404 50.176 1.00 67.19 106 ARG A C 1
ATOM 803 O O . ARG A 1 106 ? -33.564 -7.902 51.257 1.00 67.19 106 ARG A O 1
ATOM 810 N N . PHE A 1 107 ? -32.392 -6.399 50.041 1.00 52.31 107 PHE A N 1
ATOM 811 C CA . PHE A 1 107 ? -31.827 -5.585 51.119 1.00 52.31 107 PHE A CA 1
ATOM 812 C C . PHE A 1 107 ? -32.320 -4.144 50.984 1.00 52.31 107 PHE A C 1
ATOM 814 O O . PHE A 1 107 ? -32.396 -3.469 52.032 1.00 52.31 107 PHE A O 1
#

pLDDT: mean 88.54, std 9.49, range [52.31, 97.44]

Secondary structure (DSSP, 8-state):
-BBTTT-PBPP-PPSSS-SSEEEEETTEEEEE-HHHHHHS-TTTTS---TTT----EEEETTEEEETTT--EEE----PPPPP---HHHHHHHHHHHHHHHHHHTT-

Sequence (107 aa):
MPCYHCGVRQTDPVRGPSAWKRGVRGDRQVLICPDCQLGHDWKGDLDRCVACNSTFLVSRLGEIECRGCGTVRPQHHQPPRPDPAPSALADEVARALDRALAGLARF

Radius of gyration: 24.28 Å; chains: 1; bounding box: 57×36×68 Å